Protein AF-A0A7C5GAZ2-F1 (afdb_monomer_lite)

Radius of gyration: 11.99 Å; chains: 1; bounding box: 27×22×32 Å

Secondary structure (DSSP, 8-state):
--HHHHHHHHHHH-HHHHHTT-EEEEE-SS-EEEE--HHHHS----

Foldseek 3Di:
DDQVVVLVVCVVPPVVCVQQVKGWDDDDPPDTDIDGDCPSVPPPDD

pLDDT: mean 95.1, std 7.24, range [63.5, 98.5]

Structure (mmCIF, N/CA/C/O backbone):
data_AF-A0A7C5GAZ2-F1
#
_entry.id   AF-A0A7C5GAZ2-F1
#
loop_
_atom_site.group_PDB
_atom_site.id
_atom_site.type_symbol
_atom_site.label_atom_id
_atom_site.label_alt_id
_atom_site.label_comp_id
_atom_site.label_asym_id
_atom_site.label_entity_id
_atom_site.label_seq_id
_atom_site.pdbx_PDB_ins_code
_atom_site.Cartn_x
_atom_site.Cartn_y
_atom_site.Cartn_z
_atom_site.occupancy
_atom_site.B_iso_or_equiv
_atom_site.auth_seq_id
_atom_site.auth_comp_id
_atom_site.auth_asym_id
_atom_site.auth_atom_id
_atom_site.pdbx_PDB_model_num
ATOM 1 N N . MET A 1 1 ? -6.639 6.533 13.224 1.00 81.12 1 MET A N 1
ATOM 2 C CA . MET A 1 1 ? -5.431 6.159 12.476 1.00 81.12 1 MET A CA 1
ATOM 3 C C . MET A 1 1 ? -5.451 6.903 11.157 1.00 81.12 1 MET A C 1
ATOM 5 O O . MET A 1 1 ? -6.467 6.860 10.470 1.00 81.12 1 MET A O 1
ATOM 9 N N . THR A 1 2 ? -4.394 7.637 10.850 1.00 95.50 2 THR A N 1
ATOM 10 C CA . THR A 1 2 ? -4.211 8.343 9.577 1.00 95.50 2 THR A CA 1
ATOM 11 C C . THR A 1 2 ? -3.647 7.400 8.506 1.00 95.50 2 THR A C 1
ATOM 13 O O . THR A 1 2 ? -3.294 6.255 8.798 1.00 95.50 2 THR A O 1
ATOM 16 N N . LYS A 1 3 ? -3.562 7.869 7.253 1.00 97.00 3 LYS A N 1
ATOM 17 C CA . LYS A 1 3 ? -2.938 7.112 6.152 1.00 97.00 3 LYS A CA 1
ATOM 18 C C . LYS A 1 3 ? -1.469 6.805 6.456 1.00 97.00 3 LYS A C 1
ATOM 20 O O . LYS A 1 3 ? -1.074 5.646 6.393 1.00 97.00 3 LYS A O 1
ATOM 25 N N . ASP A 1 4 ? -0.723 7.817 6.891 1.00 97.44 4 ASP A N 1
ATOM 26 C CA . ASP A 1 4 ? 0.709 7.712 7.192 1.00 97.44 4 ASP A CA 1
ATOM 27 C C . ASP A 1 4 ? 0.986 6.815 8.408 1.00 97.44 4 ASP A C 1
ATOM 29 O O . ASP A 1 4 ? 1.949 6.046 8.418 1.00 97.44 4 ASP A O 1
ATOM 33 N N . GLU A 1 5 ? 0.124 6.869 9.431 1.00 98.00 5 GLU A N 1
ATOM 34 C CA . GLU A 1 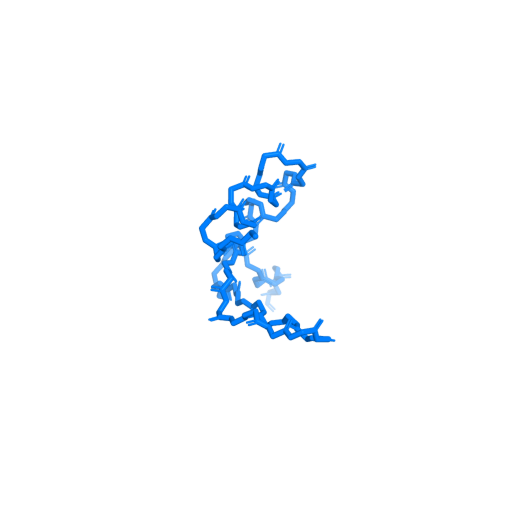5 ? 0.217 5.988 10.602 1.00 98.00 5 GLU A CA 1
ATOM 35 C C . GLU A 1 5 ? 0.017 4.519 10.210 1.00 98.00 5 GLU A C 1
ATOM 37 O O . GLU A 1 5 ? 0.777 3.655 10.651 1.00 98.00 5 GLU A O 1
ATOM 42 N N . LEU A 1 6 ? -0.977 4.231 9.362 1.00 97.88 6 LEU A N 1
ATOM 43 C CA . LEU A 1 6 ? -1.219 2.876 8.869 1.00 97.88 6 LEU A CA 1
ATOM 44 C C . LEU A 1 6 ? -0.082 2.398 7.962 1.00 97.88 6 LEU A C 1
ATOM 46 O O . LEU A 1 6 ? 0.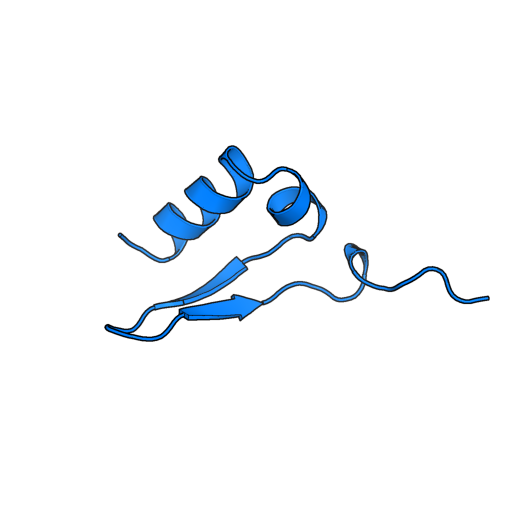369 1.266 8.101 1.00 97.88 6 LEU A O 1
ATOM 50 N N . GLU A 1 7 ? 0.409 3.242 7.057 1.00 98.38 7 GLU A N 1
ATOM 51 C CA . GLU A 1 7 ? 1.539 2.901 6.191 1.00 98.38 7 GLU A CA 1
ATOM 52 C C . GLU A 1 7 ? 2.788 2.554 7.011 1.00 98.38 7 GLU A C 1
ATOM 54 O O . GLU A 1 7 ? 3.371 1.481 6.839 1.00 98.38 7 GLU A O 1
ATOM 59 N N . THR A 1 8 ? 3.124 3.400 7.990 1.00 98.31 8 THR A N 1
ATOM 60 C CA . THR A 1 8 ? 4.238 3.168 8.920 1.00 98.31 8 THR A CA 1
ATOM 61 C C . THR A 1 8 ? 4.051 1.864 9.690 1.00 98.31 8 THR A C 1
ATOM 63 O O . THR A 1 8 ? 4.996 1.085 9.845 1.00 98.31 8 THR A O 1
ATOM 66 N N . TYR A 1 9 ? 2.829 1.594 10.160 1.00 98.38 9 TYR A N 1
ATOM 67 C CA . TYR A 1 9 ? 2.502 0.351 10.845 1.00 98.38 9 TYR A CA 1
ATOM 68 C C . TYR A 1 9 ? 2.734 -0.864 9.938 1.00 98.38 9 TYR A C 1
ATOM 70 O O . TYR A 1 9 ? 3.408 -1.806 10.360 1.00 98.38 9 TYR A O 1
ATOM 78 N N . LEU A 1 10 ? 2.240 -0.831 8.695 1.00 98.25 10 LEU A N 1
ATOM 79 C CA . LEU A 1 10 ? 2.401 -1.914 7.724 1.00 98.25 10 LEU A CA 1
ATOM 80 C C . LEU A 1 10 ? 3.876 -2.180 7.417 1.00 98.25 10 LEU A C 1
ATOM 82 O O . LEU A 1 10 ? 4.299 -3.331 7.470 1.00 98.25 10 LEU A O 1
ATOM 86 N N . HIS A 1 11 ? 4.677 -1.146 7.152 1.00 98.50 11 HIS A N 1
ATOM 87 C CA . HIS A 1 11 ? 6.109 -1.319 6.875 1.00 98.50 11 HIS A CA 1
ATOM 88 C C . HIS A 1 11 ? 6.880 -1.858 8.078 1.00 98.50 11 HIS A C 1
ATOM 90 O O . HIS A 1 11 ? 7.773 -2.685 7.912 1.00 98.50 11 HIS A O 1
ATOM 96 N N . SER A 1 12 ? 6.520 -1.419 9.286 1.00 98.38 12 SER A N 1
ATOM 97 C CA . SER A 1 12 ? 7.209 -1.819 10.518 1.00 98.38 12 SER A CA 1
ATOM 98 C C . SER A 1 12 ? 6.880 -3.250 10.946 1.00 98.38 12 SER A C 1
ATOM 100 O O . SER A 1 12 ? 7.722 -3.922 11.538 1.00 98.38 12 SER A O 1
ATOM 102 N N . HIS A 1 13 ? 5.663 -3.724 10.663 1.00 98.50 13 HIS A N 1
ATOM 103 C CA . HIS A 1 13 ? 5.181 -5.025 11.140 1.00 98.50 13 HIS A CA 1
ATOM 104 C C . HIS A 1 13 ? 5.138 -6.098 10.047 1.00 98.50 13 HIS A C 1
ATOM 106 O O . HIS A 1 13 ? 5.099 -7.286 10.363 1.00 98.50 13 HIS A O 1
ATOM 112 N N . ILE A 1 14 ? 5.158 -5.713 8.769 1.00 98.38 14 ILE A N 1
ATOM 113 C CA . ILE A 1 14 ? 5.108 -6.631 7.629 1.00 98.38 14 ILE A CA 1
ATOM 114 C C . ILE A 1 14 ? 6.291 -6.314 6.703 1.00 98.38 14 ILE A C 1
ATOM 116 O O . ILE A 1 14 ? 6.167 -5.482 5.802 1.00 98.38 14 ILE A O 1
ATOM 120 N N . PRO A 1 15 ? 7.437 -7.007 6.856 1.00 97.81 15 PRO A N 1
ATOM 121 C CA . PRO A 1 15 ? 8.626 -6.757 6.037 1.00 97.81 15 PRO A CA 1
ATOM 122 C C . PRO A 1 15 ? 8.364 -6.837 4.528 1.00 97.81 15 PRO A C 1
ATOM 124 O O . PRO A 1 15 ? 8.925 -6.066 3.753 1.00 97.81 15 PRO A O 1
ATOM 127 N N . LEU A 1 16 ? 7.466 -7.734 4.105 1.00 97.88 16 LEU A N 1
ATOM 128 C CA . LEU A 1 16 ? 7.064 -7.836 2.704 1.00 97.88 16 LEU A CA 1
ATOM 129 C C . LEU A 1 16 ? 6.334 -6.574 2.218 1.00 97.88 16 LEU A C 1
ATOM 131 O O . LEU A 1 16 ? 6.581 -6.147 1.099 1.00 97.8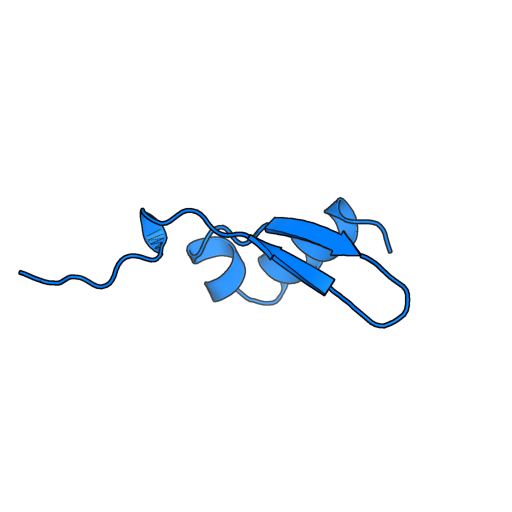8 16 LEU A O 1
ATOM 135 N N . ALA A 1 17 ? 5.494 -5.936 3.038 1.00 98.19 17 ALA A N 1
ATOM 136 C CA . ALA A 1 17 ? 4.804 -4.704 2.650 1.00 98.19 17 ALA A CA 1
ATOM 137 C C . ALA A 1 17 ? 5.794 -3.552 2.410 1.00 98.19 17 ALA A C 1
ATOM 139 O O . ALA A 1 17 ? 5.627 -2.791 1.457 1.00 98.19 17 ALA A O 1
ATOM 140 N N . ALA A 1 18 ? 6.856 -3.472 3.221 1.00 98.31 18 ALA A N 1
ATOM 141 C CA . ALA A 1 18 ? 7.953 -2.533 2.999 1.00 98.31 18 ALA A CA 1
ATOM 142 C C . ALA A 1 18 ? 8.725 -2.854 1.705 1.00 98.31 18 ALA A C 1
ATOM 144 O O . ALA A 1 18 ? 8.944 -1.967 0.883 1.00 98.31 18 ALA A O 1
ATOM 145 N N . ALA A 1 19 ? 9.084 -4.124 1.479 1.00 98.00 19 ALA A N 1
ATOM 146 C CA . ALA A 1 19 ? 9.800 -4.554 0.271 1.00 98.00 19 ALA A CA 1
ATOM 147 C C . ALA A 1 19 ? 8.986 -4.333 -1.018 1.00 98.00 19 ALA A C 1
ATOM 149 O O . ALA A 1 19 ? 9.533 -3.928 -2.042 1.00 98.00 19 ALA A O 1
ATOM 150 N N . MET A 1 20 ? 7.672 -4.552 -0.953 1.00 97.88 20 MET A N 1
ATOM 151 C CA . MET A 1 20 ? 6.717 -4.281 -2.030 1.00 97.88 20 MET A CA 1
ATOM 152 C C . MET A 1 20 ? 6.411 -2.783 -2.194 1.00 97.88 20 MET A C 1
ATOM 154 O O . MET A 1 20 ? 5.720 -2.414 -3.143 1.00 97.88 20 MET A O 1
ATOM 158 N N . GLN A 1 21 ? 6.913 -1.920 -1.301 1.00 98.31 21 GLN A N 1
ATOM 159 C CA . GLN A 1 21 ? 6.663 -0.475 -1.281 1.00 98.31 21 GLN A CA 1
ATOM 160 C C . GLN A 1 21 ? 5.160 -0.137 -1.275 1.00 98.31 21 GLN A C 1
ATOM 162 O O . GLN A 1 21 ? 4.693 0.712 -2.037 1.00 98.31 21 GLN A O 1
ATOM 167 N N . VAL A 1 22 ? 4.392 -0.848 -0.445 1.00 98.31 22 VAL A N 1
ATOM 168 C CA . VAL A 1 22 ? 2.944 -0.639 -0.297 1.00 98.31 22 VAL A CA 1
ATOM 169 C C . VAL A 1 22 ? 2.674 0.722 0.342 1.00 98.31 22 VAL A C 1
ATOM 171 O O . VAL A 1 22 ? 3.301 1.046 1.340 1.00 98.31 22 VAL A O 1
ATOM 174 N N . TYR A 1 23 ? 1.715 1.486 -0.170 1.00 98.50 23 TYR A N 1
ATOM 175 C CA . TYR A 1 23 ? 1.308 2.776 0.396 1.00 98.50 23 TYR A CA 1
ATOM 176 C C . TYR A 1 23 ? -0.214 2.890 0.520 1.00 98.50 23 TYR A C 1
ATOM 178 O O . TYR A 1 23 ? -0.967 2.203 -0.183 1.00 98.50 23 TYR A O 1
ATOM 186 N N . VAL A 1 24 ? -0.684 3.753 1.424 1.00 98.25 24 VAL A N 1
ATOM 187 C CA . VAL A 1 24 ? -2.120 3.896 1.719 1.00 98.25 24 VAL A CA 1
ATOM 188 C C . VAL A 1 24 ? -2.748 4.991 0.855 1.00 98.25 24 VAL A C 1
ATOM 190 O O . VAL A 1 24 ? -2.490 6.178 1.035 1.00 98.25 24 VAL A O 1
ATOM 193 N N . ILE A 1 25 ? -3.642 4.607 -0.063 1.00 98.25 25 ILE A N 1
ATOM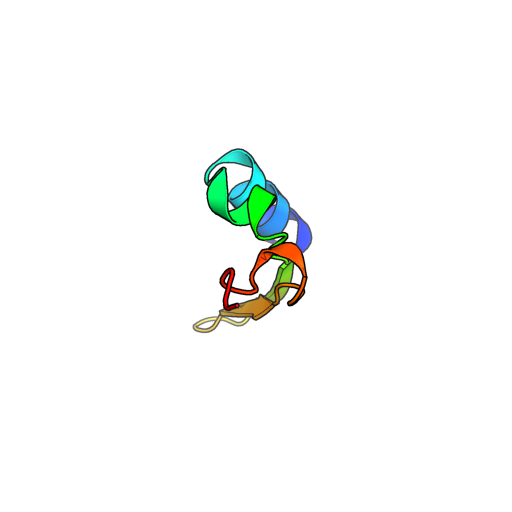 194 C CA . ILE A 1 25 ? -4.341 5.548 -0.953 1.00 98.25 25 ILE A CA 1
ATOM 195 C C . ILE A 1 25 ? -5.548 6.163 -0.249 1.00 98.25 25 ILE A C 1
ATOM 197 O O . ILE A 1 25 ? -5.712 7.385 -0.259 1.00 98.25 25 ILE A O 1
ATOM 201 N N . ASN A 1 26 ? -6.411 5.343 0.356 1.00 97.88 26 ASN A N 1
ATOM 202 C CA . ASN A 1 26 ? -7.611 5.824 1.037 1.00 97.88 26 ASN A CA 1
ATOM 203 C C . ASN A 1 26 ? -8.009 4.947 2.222 1.00 97.88 26 ASN A C 1
ATOM 205 O O . ASN A 1 26 ? -7.867 3.731 2.146 1.00 97.88 26 ASN A O 1
ATOM 209 N N . ILE A 1 27 ? -8.536 5.580 3.272 1.00 97.06 27 ILE A N 1
ATOM 210 C CA . ILE A 1 27 ? -9.128 4.916 4.435 1.00 97.06 27 ILE A CA 1
ATOM 211 C C . ILE A 1 27 ? -10.559 5.428 4.551 1.00 97.06 27 ILE A C 1
ATOM 213 O O . ILE A 1 27 ? -10.776 6.633 4.679 1.00 97.06 27 ILE A O 1
ATOM 217 N N . GLU A 1 28 ? -11.512 4.511 4.519 1.00 95.94 28 GLU A N 1
ATOM 218 C CA . GLU A 1 28 ? -12.925 4.760 4.786 1.00 95.94 28 GLU A CA 1
ATOM 219 C C . GLU A 1 28 ? -13.365 3.887 5.964 1.00 95.94 28 GLU A C 1
ATOM 221 O O . GLU A 1 28 ? -12.581 3.099 6.492 1.00 95.94 28 GLU A O 1
ATOM 226 N N . ASN A 1 29 ? -14.621 4.018 6.390 1.00 93.88 29 ASN A N 1
ATOM 227 C CA . ASN A 1 29 ? -15.111 3.308 7.573 1.00 93.88 29 ASN A CA 1
ATOM 228 C C . ASN A 1 29 ? -15.008 1.778 7.442 1.00 93.88 29 ASN A C 1
ATOM 230 O O . ASN A 1 29 ? -14.622 1.122 8.404 1.00 93.88 29 ASN A O 1
ATOM 234 N N . ASP A 1 30 ? -15.290 1.236 6.253 1.00 96.75 30 ASP A N 1
ATOM 235 C CA . ASP A 1 30 ? -15.327 -0.213 5.997 1.00 96.75 30 ASP A CA 1
ATOM 236 C C . ASP A 1 30 ? -14.401 -0.643 4.848 1.00 96.75 30 ASP A C 1
ATOM 238 O O . ASP A 1 30 ? -14.424 -1.796 4.414 1.00 96.75 30 ASP A O 1
ATOM 242 N N . SER A 1 31 ? -13.605 0.285 4.309 1.00 96.81 31 SER A N 1
ATOM 243 C CA . SER A 1 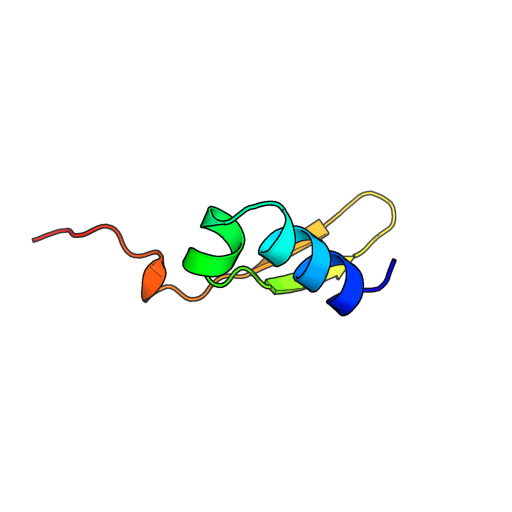31 ? -12.775 0.034 3.134 1.00 96.81 31 SER A CA 1
ATOM 244 C C . SER A 1 31 ? -11.382 0.647 3.274 1.00 96.81 31 SER A C 1
ATOM 246 O O . SER A 1 31 ? -11.172 1.691 3.896 1.00 96.81 31 SER A O 1
ATOM 248 N N . LEU A 1 32 ? -10.407 -0.035 2.680 1.00 97.12 32 LEU A N 1
ATOM 249 C CA . LEU A 1 32 ? -9.020 0.396 2.599 1.00 97.12 32 LEU A CA 1
ATOM 250 C C . LEU A 1 32 ? -8.552 0.189 1.163 1.00 97.12 32 LEU A C 1
ATOM 252 O O . LEU A 1 32 ? -8.650 -0.914 0.626 1.00 97.12 32 LEU A O 1
ATOM 256 N N . THR A 1 33 ? -8.019 1.243 0.552 1.00 98.31 33 THR A N 1
ATOM 257 C CA . THR A 1 33 ? -7.371 1.151 -0.760 1.00 98.31 33 THR A CA 1
ATOM 258 C C . THR A 1 33 ? -5.866 1.301 -0.591 1.00 98.31 33 THR A C 1
ATOM 260 O O . THR A 1 33 ? -5.397 2.298 -0.036 1.00 98.31 33 THR A O 1
ATOM 263 N N . LEU A 1 34 ? -5.116 0.324 -1.101 1.00 98.38 34 LEU A N 1
ATOM 264 C CA . LEU A 1 34 ? -3.654 0.291 -1.084 1.00 98.38 34 LEU A CA 1
ATOM 265 C C . LEU A 1 34 ? -3.103 0.378 -2.507 1.00 98.38 34 LEU A C 1
ATOM 267 O O . LEU A 1 34 ? -3.731 -0.094 -3.455 1.00 98.38 34 LEU A O 1
ATOM 271 N N . GLY A 1 35 ? -1.918 0.959 -2.643 1.00 98.31 35 GLY A N 1
ATOM 272 C CA . GLY A 1 35 ? -1.146 0.963 -3.880 1.00 98.31 35 GLY A CA 1
ATOM 273 C C . GLY A 1 35 ? 0.237 0.363 -3.671 1.00 98.31 35 GLY A C 1
ATOM 274 O O . GLY A 1 35 ? 0.709 0.260 -2.543 1.00 98.31 35 GLY A O 1
ATOM 275 N N . ALA A 1 36 ? 0.885 -0.035 -4.764 1.00 98.25 36 ALA A N 1
ATOM 276 C CA . ALA A 1 36 ? 2.287 -0.439 -4.774 1.00 98.25 36 ALA A CA 1
ATOM 277 C C . ALA A 1 36 ? 2.871 -0.247 -6.190 1.00 98.25 36 ALA A C 1
ATOM 279 O O . ALA A 1 36 ? 2.171 -0.499 -7.177 1.00 98.25 36 ALA A O 1
ATOM 280 N N . PRO A 1 37 ? 4.129 0.203 -6.339 1.00 97.81 37 PRO A N 1
ATOM 281 C CA . PRO A 1 37 ? 4.754 0.372 -7.648 1.00 97.81 37 PRO A CA 1
ATOM 282 C C . PRO A 1 37 ? 5.013 -0.979 -8.327 1.00 97.81 37 PRO A C 1
ATOM 284 O O . PRO A 1 37 ? 5.330 -1.968 -7.675 1.00 97.81 37 PRO A O 1
ATOM 287 N N . LEU A 1 38 ? 4.942 -1.035 -9.661 1.00 95.50 38 LEU A N 1
ATOM 288 C CA . LEU A 1 38 ? 5.147 -2.294 -10.390 1.00 95.50 38 LEU A CA 1
ATOM 289 C C . LEU A 1 38 ? 6.594 -2.805 -10.309 1.00 95.50 38 LEU A C 1
ATOM 291 O O . LEU A 1 38 ? 6.798 -4.009 -10.285 1.00 95.50 38 LEU A O 1
ATOM 295 N N . ALA A 1 39 ? 7.596 -1.922 -10.269 1.00 94.44 39 ALA A N 1
ATOM 296 C CA . ALA A 1 39 ? 9.009 -2.306 -10.349 1.00 94.44 39 ALA A CA 1
ATOM 297 C C . ALA A 1 39 ? 9.448 -3.373 -9.315 1.00 94.44 39 ALA A C 1
ATOM 299 O O . ALA A 1 39 ? 9.979 -4.393 -9.754 1.00 94.44 39 ALA A O 1
ATOM 300 N N . PRO A 1 40 ? 9.198 -3.224 -7.995 1.00 95.25 40 PRO A N 1
ATOM 301 C CA . PRO A 1 40 ? 9.523 -4.267 -7.010 1.00 95.25 40 PRO A CA 1
ATOM 302 C C . PRO A 1 40 ? 8.544 -5.452 -7.016 1.00 95.25 40 PRO A C 1
ATOM 304 O O . PRO A 1 40 ? 8.856 -6.508 -6.478 1.00 95.25 40 PRO A O 1
ATOM 307 N N . ASN A 1 41 ? 7.358 -5.286 -7.611 1.00 95.94 41 ASN A N 1
ATOM 308 C CA . ASN A 1 41 ? 6.261 -6.259 -7.568 1.00 95.94 41 ASN A CA 1
ATOM 309 C C . ASN A 1 41 ? 6.094 -7.052 -8.870 1.00 95.94 41 ASN A C 1
ATOM 311 O O . ASN A 1 41 ? 5.205 -7.898 -8.983 1.00 95.94 41 ASN A O 1
ATOM 315 N N . LYS A 1 42 ? 6.910 -6.772 -9.889 1.00 94.00 42 LYS A N 1
ATOM 316 C CA . LYS A 1 42 ? 6.897 -7.520 -11.138 1.00 94.00 42 LYS A CA 1
ATOM 317 C C . LYS A 1 42 ? 7.527 -8.884 -10.873 1.00 94.00 42 LYS A C 1
ATOM 319 O O . LYS A 1 42 ? 8.670 -8.975 -10.435 1.00 94.00 42 LYS A O 1
ATOM 324 N N . ASN A 1 43 ? 6.810 -9.948 -11.213 1.00 86.31 43 ASN A N 1
ATOM 325 C CA . ASN A 1 43 ? 7.404 -11.280 -11.249 1.00 86.31 43 ASN A CA 1
ATOM 326 C C . ASN A 1 43 ? 8.571 -11.293 -12.247 1.00 86.31 43 ASN A C 1
ATOM 328 O O . ASN A 1 43 ? 8.440 -10.764 -13.355 1.00 86.31 43 ASN A O 1
ATOM 332 N N . HIS A 1 44 ? 9.684 -11.932 -11.884 1.00 78.62 44 HIS A N 1
ATOM 333 C CA . HIS A 1 44 ? 10.729 -12.268 -12.848 1.00 78.62 44 HIS A CA 1
ATOM 334 C C . HIS A 1 44 ? 10.095 -13.181 -13.906 1.00 78.62 44 HIS A C 1
ATOM 336 O O . HIS A 1 44 ? 9.724 -14.317 -13.618 1.00 78.62 44 HIS A O 1
ATOM 342 N N . ARG A 1 45 ? 9.860 -12.642 -15.10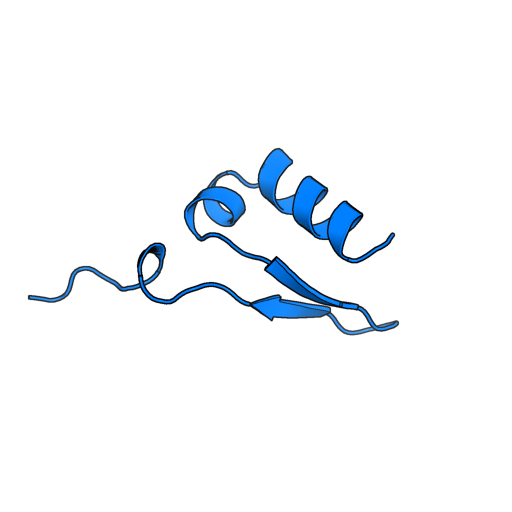0 1.00 71.06 45 ARG A N 1
ATOM 343 C CA . ARG A 1 45 ? 9.426 -13.399 -16.271 1.00 71.06 45 ARG A CA 1
ATOM 344 C C . ARG A 1 45 ? 10.446 -13.083 -17.351 1.00 71.06 45 ARG A C 1
ATOM 346 O O . ARG A 1 45 ? 10.606 -11.900 -17.667 1.00 71.06 45 ARG A O 1
ATOM 353 N N . ASP A 1 46 ? 11.134 -14.124 -17.801 1.00 63.50 46 ASP A N 1
ATOM 354 C CA . ASP A 1 46 ? 11.968 -14.109 -19.003 1.00 63.50 46 ASP A CA 1
ATOM 355 C C . ASP A 1 46 ? 11.120 -13.780 -20.243 1.00 63.50 46 ASP A C 1
ATOM 357 O O . ASP A 1 46 ? 9.925 -14.176 -20.269 1.00 63.50 46 ASP A O 1
#

Sequence (46 aa):
MTKDELETYLHSHIPLAAAMQVYVINIENDSLTLGAPLAPNKNHRD